Protein AF-A0A966QY16-F1 (afdb_monomer_lite)

Foldseek 3Di:
DVVVVVVVVVVVVVVVVVVVVVVVVVVVVVVVVVVVVVVVVVVVVVVVVVVVVVVVVVVVVVVLLVLLLQLLCVLLPVDFDPVCSVVQDSVQWDADPVPRHTDNVSSNVSSVVCCVPPVVRRPDPPPDPPPQPQAPPQGRQAHEPVVLVVDPDPVSSVVHDPVRYHYPD

Sequence (169 aa):
ETHRKLLDEKKKLQAQLESFLAKEKEREETDARKRGDYEALLKAREEELARERAQRQELDERITRGMKLTSVIEALGGQVDQKWYKLIDTDEVAVNPETGEIDKMTVARVAESLKKQWPEMVQKVTKFPAQAPQGLNGGPGKITESEWKTLKNSAEMNKWRRDQIIWGQ

Secondary structure (DSSP, 8-state):
-HHHHHHHHHHHHHHHHHHHHHHHHHHHHHHHHHHHHHHHHHHHHHHHHHHHHHHHHHHHHHHHHHHHHHHHHHHHTS-B-GGGGGGS-STTS-B-TTT--B-HHHHHHHHHHHHHH-GGGB-------TTS---TTTSTT-EEHHHHHTSSSHHHHTTS-GGGEETT-

Structure (mmCIF, N/CA/C/O backbone):
data_AF-A0A966QY16-F1
#
_entry.id   AF-A0A966QY16-F1
#
loop_
_atom_site.group_PDB
_atom_site.id
_atom_site.type_symbol
_atom_site.label_atom_id
_atom_site.label_alt_id
_atom_site.label_comp_id
_atom_site.label_asym_id
_atom_site.label_entity_id
_atom_site.label_seq_id
_atom_site.pdbx_PDB_ins_code
_atom_site.Cartn_x
_atom_site.Cartn_y
_atom_site.Cartn_z
_atom_site.occupancy
_atom_site.B_iso_or_equiv
_atom_site.auth_seq_id
_atom_site.auth_comp_id
_atom_site.auth_asym_id
_atom_site.auth_atom_id
_atom_site.pdbx_PDB_model_num
ATOM 1 N N . GLU A 1 1 ? 47.241 3.760 -74.586 1.00 63.00 1 GLU A N 1
ATOM 2 C CA . GLU A 1 1 ? 46.598 4.805 -73.747 1.00 63.00 1 GLU A CA 1
ATOM 3 C C . GLU A 1 1 ? 45.307 4.350 -73.056 1.00 63.00 1 GLU A C 1
ATOM 5 O O . GLU A 1 1 ? 45.103 4.688 -71.896 1.00 63.00 1 GLU A O 1
ATOM 10 N N . THR A 1 2 ? 44.463 3.547 -73.708 1.00 76.12 2 THR A N 1
ATOM 11 C CA . THR A 1 2 ? 43.176 3.037 -73.184 1.00 76.12 2 THR A CA 1
ATOM 12 C C . THR A 1 2 ? 43.283 2.218 -71.889 1.00 76.12 2 THR A C 1
ATOM 14 O O . THR A 1 2 ? 42.523 2.449 -70.956 1.00 76.12 2 THR A O 1
ATOM 17 N N . HIS A 1 3 ? 44.272 1.326 -71.774 1.00 77.19 3 HIS A N 1
ATOM 18 C CA . HIS A 1 3 ? 44.459 0.481 -70.584 1.00 77.19 3 HIS A CA 1
ATOM 19 C C . HIS A 1 3 ? 44.751 1.277 -69.297 1.00 77.19 3 HIS A C 1
ATOM 21 O O . HIS A 1 3 ? 44.300 0.912 -68.215 1.00 77.19 3 HIS A O 1
ATOM 27 N N . ARG A 1 4 ? 45.475 2.399 -69.403 1.00 83.75 4 ARG A N 1
ATOM 28 C CA . ARG A 1 4 ? 45.806 3.246 -68.246 1.00 83.75 4 ARG A CA 1
ATOM 29 C C . ARG A 1 4 ? 44.564 3.963 -67.708 1.00 83.75 4 ARG A C 1
ATOM 31 O O . ARG A 1 4 ? 44.353 3.969 -66.504 1.00 83.75 4 ARG A O 1
ATOM 38 N N . LYS A 1 5 ? 43.707 4.466 -68.605 1.00 83.38 5 LYS A N 1
ATOM 39 C CA . LYS A 1 5 ? 42.423 5.090 -68.244 1.00 83.38 5 LYS A CA 1
ATOM 40 C C . LYS A 1 5 ? 41.479 4.099 -67.553 1.00 83.38 5 LYS A C 1
ATOM 42 O O . LYS A 1 5 ? 40.930 4.430 -66.510 1.00 83.38 5 LYS A O 1
ATOM 47 N N . LEU A 1 6 ? 41.379 2.868 -68.063 1.00 84.69 6 LEU A N 1
ATOM 48 C CA . LEU A 1 6 ? 40.564 1.814 -67.443 1.00 84.69 6 LEU A CA 1
ATOM 49 C C . LEU A 1 6 ? 41.066 1.419 -66.047 1.00 84.69 6 LEU A C 1
ATOM 51 O O . LEU A 1 6 ? 40.267 1.157 -65.152 1.00 84.69 6 LEU A O 1
ATOM 55 N N . LEU A 1 7 ? 42.385 1.393 -65.833 1.00 86.62 7 LEU A N 1
ATOM 56 C CA . LEU A 1 7 ? 42.951 1.142 -64.506 1.00 86.62 7 LEU A CA 1
ATOM 57 C C . LEU A 1 7 ? 42.664 2.283 -63.526 1.00 86.62 7 LEU A C 1
ATOM 59 O O . LEU A 1 7 ? 42.363 2.017 -62.364 1.00 86.62 7 LEU A O 1
ATOM 63 N N . ASP A 1 8 ? 42.734 3.534 -63.979 1.00 89.19 8 ASP A N 1
ATOM 64 C CA . ASP A 1 8 ? 42.427 4.696 -63.142 1.00 89.19 8 ASP A CA 1
ATOM 65 C C . ASP A 1 8 ? 40.930 4.765 -62.799 1.00 89.19 8 ASP A C 1
ATOM 67 O O . ASP A 1 8 ? 40.570 5.059 -61.659 1.00 89.19 8 ASP A O 1
ATOM 71 N N . GLU A 1 9 ? 40.050 4.426 -63.743 1.00 88.12 9 GLU A N 1
ATOM 72 C CA . GLU A 1 9 ? 38.610 4.285 -63.503 1.00 88.12 9 GLU A CA 1
ATOM 73 C C . GLU A 1 9 ? 38.306 3.139 -62.539 1.00 88.12 9 GLU A C 1
ATOM 75 O O . GLU A 1 9 ? 37.561 3.333 -61.580 1.00 88.12 9 GLU A O 1
ATOM 80 N N . LYS A 1 10 ? 38.945 1.975 -62.711 1.00 89.69 10 LYS A N 1
ATOM 81 C CA . LYS A 1 10 ? 38.807 0.849 -61.779 1.00 89.69 10 LYS A CA 1
ATOM 82 C C . LYS A 1 10 ? 39.238 1.237 -60.366 1.00 89.69 10 LYS A C 1
ATOM 84 O O . LYS A 1 10 ? 38.523 0.934 -59.419 1.00 89.69 10 LYS A O 1
ATOM 89 N N . LYS A 1 11 ? 40.366 1.939 -60.212 1.00 92.19 11 LYS A N 1
ATOM 90 C CA . LYS A 1 11 ? 40.834 2.424 -58.902 1.00 92.19 11 LYS A CA 1
ATOM 91 C C . LYS A 1 11 ? 39.869 3.429 -58.281 1.00 92.19 11 LYS A C 1
ATOM 93 O O . LYS A 1 11 ? 39.608 3.350 -57.086 1.00 92.19 11 LYS A O 1
ATOM 98 N N . LYS A 1 12 ? 39.314 4.350 -59.075 1.00 92.81 12 LYS A N 1
ATOM 99 C CA . LYS A 1 12 ? 38.304 5.309 -58.602 1.00 92.81 12 LYS A CA 1
ATOM 100 C C . LYS A 1 12 ? 37.025 4.610 -58.152 1.00 92.81 12 LYS A C 1
ATOM 102 O O . LYS A 1 12 ? 36.529 4.917 -57.075 1.00 92.81 12 LYS A O 1
ATOM 107 N N . LEU A 1 13 ? 36.524 3.660 -58.938 1.00 91.00 13 LEU A N 1
ATOM 108 C CA . LEU A 1 13 ? 35.340 2.874 -58.592 1.00 91.00 13 LEU A CA 1
ATOM 109 C C . LEU A 1 13 ? 35.581 2.013 -57.351 1.00 91.00 13 LEU A C 1
ATOM 111 O O . LEU A 1 13 ? 34.713 1.928 -56.492 1.00 91.00 13 LEU A O 1
ATOM 115 N N . GLN A 1 14 ? 36.772 1.429 -57.220 1.00 90.31 14 GLN A N 1
ATOM 116 C CA . GLN A 1 14 ? 37.144 0.640 -56.051 1.00 90.31 14 GLN A CA 1
ATOM 117 C C . GLN A 1 14 ? 37.229 1.505 -54.785 1.00 90.31 14 GLN A C 1
ATOM 119 O O . GLN A 1 14 ? 36.640 1.149 -53.770 1.00 90.31 14 GLN A O 1
ATOM 124 N N . ALA A 1 15 ? 37.839 2.690 -54.866 1.00 91.62 15 ALA A N 1
ATOM 125 C CA . ALA A 1 15 ? 37.861 3.646 -53.759 1.00 91.62 15 ALA A CA 1
ATOM 126 C C . ALA A 1 15 ? 36.455 4.165 -53.400 1.00 91.62 15 ALA A C 1
ATOM 128 O O . ALA A 1 15 ? 36.133 4.339 -52.226 1.00 91.62 15 ALA A O 1
ATOM 129 N N . GLN A 1 16 ? 35.590 4.389 -54.396 1.00 91.25 16 GLN A N 1
ATOM 130 C CA . GLN A 1 16 ? 34.197 4.768 -54.157 1.00 91.25 16 GLN A CA 1
ATOM 131 C C . GLN A 1 16 ? 33.436 3.645 -53.452 1.00 91.25 16 GLN A C 1
ATOM 133 O O . GLN A 1 16 ? 32.780 3.914 -52.448 1.00 91.25 16 GLN A O 1
ATOM 138 N N . LEU A 1 17 ? 33.569 2.402 -53.919 1.00 89.75 17 LEU A N 1
ATOM 139 C CA . LEU A 1 17 ? 32.944 1.231 -53.308 1.00 89.75 17 LEU A CA 1
ATOM 140 C C . LEU A 1 17 ? 33.385 1.059 -51.849 1.00 89.75 17 LEU A C 1
ATOM 142 O O . LEU A 1 17 ? 32.543 0.924 -50.968 1.00 89.75 17 LEU A O 1
ATOM 146 N N . GLU A 1 18 ? 34.688 1.139 -51.581 1.00 91.00 18 GLU A N 1
ATOM 147 C CA . GLU A 1 18 ? 35.236 1.065 -50.222 1.00 91.00 18 GLU A CA 1
ATOM 148 C C . GLU A 1 18 ? 34.697 2.197 -49.332 1.00 91.00 18 GLU A C 1
ATOM 150 O O . GLU A 1 18 ? 34.322 1.957 -48.185 1.00 91.00 18 GLU A O 1
ATOM 155 N N . SER A 1 19 ? 34.559 3.413 -49.872 1.00 90.31 19 SER A N 1
ATOM 156 C CA . SER A 1 19 ? 33.983 4.548 -49.139 1.00 90.31 19 SER A CA 1
ATOM 157 C C . SER A 1 19 ? 32.487 4.389 -48.836 1.00 90.31 19 SER A C 1
ATOM 159 O O . SER A 1 19 ? 32.024 4.831 -47.783 1.00 90.31 19 SER A O 1
ATOM 161 N N . PHE A 1 20 ? 31.725 3.759 -49.736 1.00 88.44 20 PHE A N 1
ATOM 162 C CA . PHE A 1 20 ? 30.306 3.472 -49.526 1.00 88.44 20 PHE A CA 1
ATOM 163 C C . PHE A 1 20 ? 30.121 2.379 -48.475 1.00 88.44 20 PHE A C 1
ATOM 165 O O . PHE A 1 20 ? 29.347 2.572 -47.541 1.00 88.44 20 PHE A O 1
ATOM 172 N N . LEU A 1 21 ? 30.897 1.297 -48.562 1.00 86.38 21 LEU A N 1
ATOM 173 C CA . LEU A 1 21 ? 30.861 0.210 -47.583 1.00 86.38 21 LEU A CA 1
ATOM 174 C C . LEU A 1 21 ? 31.265 0.682 -46.180 1.00 86.38 21 LEU A C 1
ATOM 176 O O . LEU A 1 21 ? 30.678 0.247 -45.194 1.00 86.38 21 LEU A O 1
ATOM 180 N N . ALA A 1 22 ? 32.239 1.591 -46.071 1.00 88.56 22 ALA A N 1
ATOM 181 C CA . ALA A 1 22 ? 32.615 2.181 -44.787 1.00 88.56 22 ALA A CA 1
ATOM 182 C C . ALA A 1 22 ? 31.468 3.005 -44.173 1.00 88.56 22 ALA A C 1
ATOM 184 O O . ALA A 1 22 ? 31.183 2.872 -42.985 1.00 88.56 22 ALA A O 1
ATOM 185 N N . LYS A 1 23 ? 30.768 3.805 -44.988 1.00 90.12 23 LYS A N 1
ATOM 186 C CA . LYS A 1 23 ? 29.616 4.606 -44.544 1.00 90.12 23 LYS A CA 1
ATOM 187 C C . LYS A 1 23 ? 28.409 3.757 -44.151 1.00 90.12 23 LYS A C 1
ATOM 189 O O . LYS A 1 23 ? 27.696 4.132 -43.225 1.00 90.12 23 LYS A O 1
ATOM 194 N N . GLU A 1 24 ? 28.149 2.654 -44.851 1.00 85.12 24 GLU A N 1
ATOM 195 C CA . GLU A 1 24 ? 27.077 1.728 -44.465 1.00 85.12 24 GLU A CA 1
ATOM 196 C C . GLU A 1 24 ? 27.374 1.065 -43.123 1.00 85.12 24 GLU A C 1
ATOM 198 O O . GLU A 1 24 ? 26.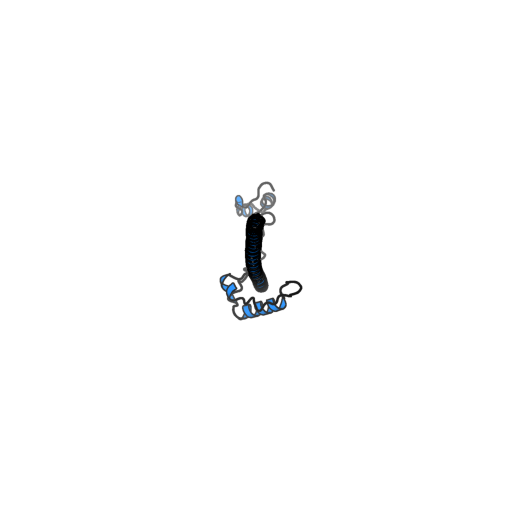525 1.112 -42.239 1.00 85.12 24 GLU A O 1
ATOM 203 N N . LYS A 1 25 ? 28.599 0.569 -42.915 1.00 77.38 25 LYS A N 1
ATOM 204 C CA . LYS A 1 25 ? 29.000 -0.019 -41.628 1.00 77.38 25 LYS A CA 1
ATOM 205 C C . LYS A 1 25 ? 28.908 0.970 -40.473 1.00 77.38 25 LYS A C 1
ATOM 207 O O . LYS A 1 25 ? 28.400 0.624 -39.415 1.00 77.38 25 LYS A O 1
ATOM 212 N N . GLU A 1 26 ? 29.347 2.211 -40.676 1.00 85.06 26 GLU A N 1
ATOM 213 C CA . GLU A 1 26 ? 29.235 3.251 -39.650 1.00 85.06 26 GLU A CA 1
ATOM 214 C C . GLU A 1 26 ? 27.766 3.526 -39.288 1.00 85.06 26 GLU A C 1
ATOM 216 O O . GLU A 1 26 ? 27.421 3.632 -38.110 1.00 85.06 26 GLU A O 1
ATOM 221 N N . ARG A 1 27 ? 26.866 3.566 -40.281 1.00 83.38 27 ARG A N 1
ATOM 222 C CA . ARG A 1 27 ? 25.423 3.704 -40.033 1.00 83.38 27 ARG A CA 1
ATOM 223 C C . ARG A 1 27 ? 24.864 2.510 -39.271 1.00 83.38 27 ARG A C 1
ATOM 225 O O . ARG A 1 27 ? 24.210 2.714 -38.251 1.00 83.38 27 ARG A O 1
ATOM 232 N N . GLU A 1 28 ? 25.164 1.295 -39.717 1.00 74.75 28 GLU A N 1
ATOM 233 C CA . GLU A 1 28 ? 24.723 0.060 -39.065 1.00 74.75 28 GLU A CA 1
ATOM 234 C C . GLU A 1 28 ? 25.199 -0.019 -37.610 1.00 74.75 28 GLU A C 1
ATOM 236 O O . GLU A 1 28 ? 24.404 -0.325 -36.722 1.00 74.75 28 GLU A O 1
ATOM 241 N N . GLU A 1 29 ? 26.456 0.337 -37.332 1.00 69.50 29 GLU A N 1
ATOM 242 C CA . GLU A 1 29 ? 26.992 0.387 -35.970 1.00 69.50 29 GLU A CA 1
ATOM 243 C C . GLU A 1 29 ? 26.280 1.439 -35.109 1.00 69.50 29 GLU A C 1
ATOM 245 O O . GLU A 1 29 ? 25.962 1.175 -33.947 1.00 69.50 29 GLU A O 1
ATOM 250 N N . THR A 1 30 ? 25.990 2.625 -35.654 1.00 83.25 30 THR A N 1
ATOM 251 C CA . THR A 1 30 ? 25.280 3.673 -34.901 1.00 83.25 30 THR A CA 1
ATOM 252 C C . THR A 1 30 ? 23.827 3.307 -34.611 1.00 83.25 30 THR A C 1
ATOM 254 O O . THR A 1 30 ? 23.338 3.578 -33.514 1.00 83.25 30 THR A O 1
ATOM 257 N N . ASP A 1 31 ? 23.142 2.660 -35.552 1.00 84.00 31 ASP A N 1
ATOM 258 C CA . ASP A 1 31 ? 21.761 2.219 -35.374 1.00 84.00 31 ASP A CA 1
ATOM 259 C C . ASP A 1 31 ? 21.680 1.028 -34.415 1.00 84.00 31 ASP A C 1
ATOM 261 O O . ASP A 1 31 ? 20.791 0.991 -33.564 1.00 84.00 31 ASP A O 1
ATOM 265 N N . ALA A 1 32 ? 22.635 0.096 -34.481 1.00 74.12 32 ALA A N 1
ATOM 266 C CA . ALA A 1 32 ? 22.750 -1.001 -33.526 1.00 74.12 32 ALA A CA 1
ATOM 267 C C . ALA A 1 32 ? 23.009 -0.490 -32.100 1.00 74.12 32 ALA A C 1
ATOM 269 O O . ALA A 1 32 ? 22.351 -0.947 -31.166 1.00 74.12 32 ALA A O 1
ATOM 270 N N . ARG A 1 33 ? 23.897 0.504 -31.927 1.00 81.38 33 ARG A N 1
ATOM 271 C CA . ARG A 1 33 ? 24.133 1.150 -30.622 1.00 81.38 33 ARG A CA 1
ATOM 272 C C . ARG A 1 33 ? 22.875 1.825 -30.091 1.00 81.38 33 ARG A C 1
ATOM 274 O O . ARG A 1 33 ? 22.465 1.526 -28.978 1.00 81.38 33 ARG A O 1
ATOM 281 N N . LYS A 1 34 ? 22.200 2.640 -30.908 1.00 88.19 34 LYS A N 1
ATOM 282 C CA . LYS A 1 34 ? 20.942 3.297 -30.511 1.00 88.19 34 LYS A CA 1
ATOM 283 C C . LYS A 1 34 ? 19.857 2.296 -30.114 1.00 88.19 34 LYS A C 1
ATOM 285 O O . LYS A 1 34 ? 19.130 2.548 -29.158 1.00 88.19 34 LYS A O 1
ATOM 290 N N . ARG A 1 35 ? 19.733 1.173 -30.832 1.00 87.94 35 ARG A N 1
ATOM 291 C CA . ARG A 1 35 ? 18.789 0.101 -30.476 1.00 87.94 35 ARG A CA 1
ATOM 292 C C . ARG A 1 35 ? 19.165 -0.553 -29.151 1.00 87.94 35 ARG A C 1
ATOM 294 O O . ARG A 1 35 ? 18.298 -0.676 -28.296 1.00 87.94 35 ARG A O 1
ATOM 301 N N . GLY A 1 36 ? 20.439 -0.895 -28.956 1.00 87.06 36 GLY A N 1
ATOM 302 C CA . GLY A 1 36 ? 20.929 -1.466 -27.700 1.00 87.06 36 GLY A CA 1
ATOM 303 C C . GLY A 1 36 ? 20.722 -0.534 -26.501 1.00 87.06 36 GLY A C 1
ATOM 304 O O . GLY A 1 36 ? 20.239 -0.970 -25.459 1.00 87.06 36 GLY A O 1
ATOM 305 N N . ASP A 1 37 ? 20.999 0.761 -26.668 1.00 86.38 37 ASP A N 1
ATOM 306 C CA . ASP A 1 37 ? 20.774 1.781 -25.638 1.00 86.38 37 ASP A CA 1
ATOM 307 C C . ASP A 1 37 ? 19.279 1.934 -25.314 1.00 86.38 37 ASP A C 1
ATOM 309 O O . ASP A 1 37 ? 18.895 2.072 -24.151 1.00 86.38 37 ASP A O 1
ATOM 313 N N . TYR A 1 38 ? 18.415 1.865 -26.332 1.00 82.94 38 TYR A N 1
ATOM 314 C CA . TYR A 1 38 ? 16.967 1.923 -26.149 1.00 82.94 38 TYR A CA 1
ATOM 315 C C . TYR A 1 38 ? 16.418 0.678 -25.442 1.00 82.94 38 TYR A C 1
ATOM 317 O O . TYR A 1 38 ? 15.605 0.802 -24.529 1.00 82.94 38 TYR A O 1
ATOM 325 N N . GLU A 1 39 ? 16.887 -0.516 -25.808 1.00 89.38 39 GLU A N 1
ATOM 326 C CA . GLU A 1 39 ? 16.532 -1.767 -25.130 1.00 89.38 39 GLU A CA 1
ATOM 327 C C . GLU A 1 39 ? 16.970 -1.759 -23.661 1.00 89.38 39 GLU A C 1
ATOM 329 O O . GLU A 1 39 ? 16.214 -2.185 -22.787 1.00 89.38 39 GLU A O 1
ATOM 334 N N . ALA A 1 40 ? 18.166 -1.240 -23.371 1.00 88.50 40 ALA A N 1
ATOM 335 C CA . ALA A 1 40 ? 18.652 -1.088 -22.004 1.00 88.50 40 ALA A CA 1
ATOM 336 C C . ALA A 1 40 ? 17.776 -0.118 -21.196 1.00 88.50 40 ALA A C 1
ATOM 338 O O . ALA A 1 40 ? 17.407 -0.415 -20.058 1.00 88.50 40 ALA A O 1
ATOM 339 N N . LEU A 1 41 ? 17.391 1.012 -21.795 1.00 79.31 41 LEU A N 1
ATOM 340 C CA . LEU A 1 41 ? 16.508 1.988 -21.162 1.00 79.31 41 LEU A CA 1
ATOM 341 C C . LEU A 1 41 ? 15.107 1.412 -20.909 1.00 79.31 41 LEU A C 1
ATOM 343 O O . LEU A 1 41 ? 14.532 1.647 -19.848 1.00 79.31 41 LEU A O 1
ATOM 347 N N . LEU A 1 42 ? 14.572 0.632 -21.851 1.00 87.06 42 LEU A N 1
ATOM 348 C CA . LEU A 1 42 ? 13.276 -0.029 -21.711 1.00 87.06 42 LEU A CA 1
ATOM 349 C C . LEU A 1 42 ? 13.295 -1.045 -20.562 1.00 87.06 42 LEU A C 1
ATOM 351 O O . LEU A 1 42 ? 12.435 -0.981 -19.687 1.00 87.06 42 LEU A O 1
ATOM 355 N N . LYS A 1 43 ? 14.317 -1.909 -20.502 1.00 91.69 43 LYS A N 1
ATOM 356 C CA . LYS A 1 43 ? 14.484 -2.872 -19.403 1.00 91.69 43 LYS A CA 1
ATOM 357 C C . LYS A 1 43 ? 14.597 -2.184 -18.046 1.00 91.69 43 LYS A C 1
ATOM 359 O O . LYS A 1 43 ? 13.931 -2.592 -17.102 1.00 91.69 43 LYS A O 1
ATOM 364 N N . ALA A 1 44 ? 15.379 -1.107 -17.952 1.00 89.19 44 ALA A N 1
ATOM 365 C CA . ALA A 1 44 ? 15.496 -0.341 -16.713 1.00 89.19 44 ALA A CA 1
ATOM 366 C C . ALA A 1 44 ? 14.139 0.232 -16.263 1.00 89.19 44 ALA A C 1
ATOM 368 O O . ALA A 1 44 ? 13.798 0.164 -15.084 1.00 89.19 44 ALA A O 1
ATOM 369 N N . ARG A 1 45 ? 13.326 0.739 -17.201 1.00 86.75 45 ARG A N 1
ATOM 370 C CA . ARG A 1 45 ? 11.971 1.230 -16.907 1.00 86.75 45 ARG A CA 1
ATOM 371 C C . ARG A 1 45 ? 11.013 0.124 -16.487 1.00 86.75 45 ARG A C 1
ATOM 373 O O . ARG A 1 45 ? 10.216 0.337 -15.578 1.00 86.75 45 ARG A O 1
ATOM 380 N N . GLU A 1 46 ? 11.075 -1.038 -17.124 1.00 91.69 46 GLU A N 1
ATOM 381 C CA . GLU A 1 46 ? 10.267 -2.197 -16.740 1.00 91.69 46 GLU A CA 1
ATOM 382 C C . GLU A 1 46 ? 10.629 -2.691 -15.336 1.00 91.69 46 GLU A C 1
ATOM 384 O O . GLU A 1 46 ? 9.733 -2.963 -14.536 1.00 91.69 46 GLU A O 1
ATOM 389 N N . GLU A 1 47 ? 11.920 -2.736 -14.998 1.00 93.00 47 GLU A N 1
ATOM 390 C CA . GLU A 1 47 ? 12.383 -3.070 -13.650 1.00 93.00 47 GLU A CA 1
ATOM 391 C C . GLU A 1 47 ? 11.937 -2.036 -12.608 1.00 93.00 47 GLU A C 1
ATOM 393 O O . GLU A 1 47 ? 11.482 -2.417 -11.528 1.00 93.00 47 GLU A O 1
ATOM 398 N N . GLU A 1 48 ? 12.027 -0.738 -12.914 1.00 89.44 48 GLU A N 1
ATOM 399 C CA . GLU A 1 48 ? 11.512 0.331 -12.048 1.00 89.44 48 GLU A CA 1
ATOM 400 C C . GLU A 1 48 ? 10.005 0.184 -11.817 1.00 89.44 48 GLU A C 1
ATOM 402 O O . GLU A 1 48 ? 9.557 0.179 -10.670 1.00 89.44 48 GLU A O 1
ATOM 407 N N . LEU A 1 49 ? 9.228 -0.011 -12.886 1.00 89.12 49 LEU A N 1
ATOM 408 C CA . LEU A 1 49 ? 7.780 -0.207 -12.806 1.00 89.12 49 LEU A CA 1
ATOM 409 C C . LEU A 1 49 ? 7.416 -1.462 -12.010 1.00 89.12 49 LEU A C 1
ATOM 411 O O . LEU A 1 49 ? 6.460 -1.443 -11.234 1.00 89.12 49 LEU A O 1
ATOM 415 N N . ALA A 1 50 ? 8.161 -2.554 -12.180 1.00 93.44 50 ALA A N 1
ATOM 416 C CA . ALA A 1 50 ? 7.955 -3.780 -11.420 1.00 93.44 50 ALA A CA 1
ATOM 417 C C . ALA A 1 50 ? 8.239 -3.568 -9.925 1.00 93.44 50 ALA A C 1
ATOM 419 O O . ALA A 1 50 ? 7.437 -3.981 -9.085 1.00 93.44 50 ALA A O 1
ATOM 420 N N . ARG A 1 51 ? 9.334 -2.874 -9.585 1.00 91.81 51 ARG A N 1
ATOM 421 C CA . ARG A 1 51 ? 9.670 -2.527 -8.194 1.00 91.81 51 ARG A CA 1
ATOM 422 C C . ARG A 1 51 ? 8.622 -1.614 -7.570 1.00 91.81 51 ARG A C 1
ATOM 424 O O . ARG A 1 51 ? 8.202 -1.866 -6.445 1.00 91.81 51 ARG A O 1
ATOM 431 N N . GLU A 1 52 ? 8.170 -0.590 -8.290 1.00 89.44 52 GLU A N 1
ATOM 432 C CA . GLU A 1 52 ? 7.153 0.337 -7.791 1.00 89.44 52 GLU A CA 1
ATOM 433 C C . GLU A 1 52 ? 5.812 -0.374 -7.560 1.00 89.44 52 GLU A C 1
ATOM 435 O O . GLU A 1 52 ? 5.165 -0.163 -6.536 1.00 89.44 52 GLU A O 1
ATOM 440 N N . ARG A 1 53 ? 5.410 -1.276 -8.466 1.00 91.56 53 ARG A N 1
ATOM 441 C CA . ARG A 1 53 ? 4.204 -2.100 -8.287 1.00 91.56 53 ARG A CA 1
ATOM 442 C C . ARG A 1 53 ? 4.301 -3.004 -7.062 1.00 91.56 53 ARG A C 1
ATOM 444 O O . ARG A 1 53 ? 3.346 -3.053 -6.294 1.00 91.56 53 ARG A O 1
ATOM 451 N N . ALA A 1 54 ? 5.439 -3.665 -6.858 1.00 93.06 54 ALA A N 1
ATOM 452 C CA . ALA A 1 54 ? 5.656 -4.505 -5.683 1.00 93.06 54 ALA A CA 1
ATOM 453 C C . ALA A 1 54 ? 5.599 -3.688 -4.379 1.00 93.06 54 ALA A C 1
ATOM 455 O O . ALA A 1 54 ? 4.948 -4.099 -3.424 1.00 93.06 54 ALA A O 1
ATOM 456 N N . GLN A 1 55 ? 6.204 -2.495 -4.357 1.00 92.88 55 GLN A N 1
ATOM 457 C CA . GLN A 1 55 ? 6.140 -1.598 -3.197 1.00 92.88 55 GLN A CA 1
ATOM 458 C C . GLN A 1 55 ? 4.714 -1.123 -2.906 1.00 92.88 55 GLN A C 1
ATOM 460 O O . GLN A 1 55 ? 4.310 -1.077 -1.747 1.00 92.88 55 GLN A O 1
ATOM 465 N N . ARG A 1 56 ? 3.937 -0.783 -3.941 1.00 91.06 56 ARG A N 1
ATOM 466 C CA . ARG A 1 56 ? 2.529 -0.395 -3.773 1.00 91.06 56 ARG A CA 1
ATOM 467 C C . ARG A 1 56 ? 1.695 -1.539 -3.207 1.00 91.06 56 ARG A C 1
ATOM 469 O O . ARG A 1 56 ? 0.965 -1.314 -2.254 1.00 91.06 56 ARG A O 1
ATOM 476 N N . GLN A 1 57 ? 1.866 -2.757 -3.723 1.00 92.25 57 GLN A N 1
ATOM 477 C CA . GLN A 1 57 ? 1.183 -3.941 -3.194 1.00 92.25 57 GLN A CA 1
ATOM 478 C C . GLN A 1 57 ? 1.521 -4.184 -1.719 1.00 92.25 57 GLN A C 1
ATOM 480 O O . GLN A 1 57 ? 0.620 -4.368 -0.907 1.00 92.25 57 GLN A O 1
ATOM 485 N N . GLU A 1 58 ? 2.799 -4.098 -1.341 1.00 93.06 58 GLU A N 1
ATOM 486 C CA . GLU A 1 58 ? 3.221 -4.257 0.056 1.00 93.06 58 GLU A CA 1
ATOM 487 C C . GLU A 1 58 ? 2.613 -3.178 0.973 1.00 93.06 58 GLU A C 1
ATOM 489 O O . GLU A 1 58 ? 2.217 -3.459 2.109 1.00 93.06 58 GLU A O 1
ATOM 494 N N . LEU A 1 59 ? 2.527 -1.931 0.500 1.00 92.06 59 LEU A N 1
ATOM 495 C CA . LEU A 1 59 ? 1.889 -0.845 1.245 1.00 92.06 59 LEU A CA 1
ATOM 496 C C . LEU A 1 59 ? 0.381 -1.065 1.388 1.00 92.06 59 LEU A C 1
ATOM 498 O O . LEU A 1 59 ? -0.138 -0.923 2.496 1.00 92.06 59 LEU A O 1
ATOM 502 N N . ASP A 1 60 ? -0.302 -1.455 0.316 1.00 88.94 60 ASP A N 1
ATOM 503 C CA . ASP A 1 60 ? -1.741 -1.727 0.324 1.00 88.94 60 ASP A CA 1
ATOM 504 C C . ASP A 1 60 ? -2.082 -2.891 1.268 1.00 88.94 60 ASP A C 1
ATOM 506 O O . ASP A 1 60 ? -3.034 -2.808 2.049 1.00 88.94 60 ASP A O 1
ATOM 510 N N . GLU A 1 61 ? -1.262 -3.945 1.286 1.00 90.62 61 GLU A N 1
ATOM 511 C CA . GLU A 1 61 ? -1.389 -5.059 2.230 1.00 90.62 61 GLU A CA 1
ATOM 512 C C . GLU A 1 61 ? -1.211 -4.604 3.682 1.00 90.62 61 GLU A C 1
ATOM 514 O O . GLU A 1 61 ? -2.000 -4.975 4.557 1.00 90.62 61 GLU A O 1
ATOM 519 N N . ARG A 1 62 ? -0.204 -3.763 3.959 1.00 90.19 62 ARG A N 1
ATOM 520 C CA . ARG A 1 62 ? 0.032 -3.210 5.303 1.00 90.19 62 ARG A CA 1
ATOM 521 C C . ARG A 1 62 ? -1.124 -2.338 5.772 1.00 90.19 62 ARG A C 1
ATOM 523 O O . ARG A 1 62 ? -1.541 -2.464 6.924 1.00 90.19 62 ARG A O 1
ATOM 530 N N . ILE A 1 63 ? -1.639 -1.478 4.896 1.00 90.75 63 ILE A N 1
ATOM 531 C CA . ILE A 1 63 ? -2.781 -0.608 5.188 1.00 90.75 63 ILE A CA 1
ATOM 532 C C . ILE A 1 63 ? -4.011 -1.466 5.476 1.00 90.75 63 ILE A C 1
ATOM 534 O O . ILE A 1 63 ? -4.623 -1.320 6.532 1.00 90.75 63 ILE A O 1
ATOM 538 N N . THR A 1 64 ? -4.319 -2.418 4.595 1.00 90.75 64 THR A N 1
ATOM 539 C CA . THR A 1 64 ? -5.483 -3.302 4.734 1.00 90.75 64 THR A CA 1
ATOM 540 C C . THR A 1 64 ? -5.408 -4.113 6.025 1.00 90.75 64 THR A C 1
ATOM 542 O O . THR A 1 64 ? -6.372 -4.162 6.790 1.00 90.75 64 THR A O 1
ATOM 545 N N . ARG A 1 65 ? -4.246 -4.706 6.328 1.00 91.81 65 ARG A N 1
ATOM 546 C CA . ARG A 1 65 ? -4.016 -5.426 7.587 1.00 91.81 65 ARG A CA 1
ATOM 547 C C . ARG A 1 65 ? -4.198 -4.512 8.799 1.00 91.81 65 ARG A C 1
ATOM 549 O O . ARG A 1 65 ? -4.837 -4.914 9.769 1.00 91.81 65 ARG A O 1
ATOM 556 N N . GLY A 1 66 ? -3.664 -3.293 8.743 1.00 91.12 66 GLY A N 1
ATOM 557 C CA . GLY A 1 66 ? -3.814 -2.295 9.800 1.00 91.12 66 GLY A CA 1
ATOM 558 C C . GLY A 1 66 ? -5.275 -1.918 10.042 1.00 91.12 66 GLY A C 1
ATOM 559 O O . GLY A 1 66 ? -5.719 -1.916 11.185 1.00 91.12 66 GLY A O 1
ATOM 560 N N . MET A 1 67 ? -6.044 -1.676 8.978 1.00 92.06 67 MET A N 1
ATOM 561 C CA . MET A 1 67 ? -7.473 -1.374 9.083 1.00 92.06 67 MET A CA 1
ATOM 562 C C . MET A 1 67 ? -8.241 -2.539 9.718 1.00 92.06 67 MET A C 1
ATOM 564 O O . MET A 1 67 ? -8.991 -2.328 10.669 1.00 92.06 67 MET A O 1
ATOM 568 N N . LYS A 1 68 ? -8.008 -3.774 9.248 1.00 93.69 68 LYS A N 1
ATOM 569 C CA . LYS A 1 68 ? -8.634 -4.988 9.799 1.00 93.69 68 LYS A CA 1
ATOM 570 C C . LYS A 1 68 ? -8.346 -5.145 11.290 1.00 93.69 68 LYS A C 1
ATOM 572 O O . LYS A 1 68 ? -9.266 -5.371 12.074 1.00 93.69 68 LYS A O 1
ATOM 577 N N . LEU A 1 69 ? -7.081 -4.985 11.681 1.00 92.94 69 LEU A N 1
ATOM 578 C CA . LEU A 1 69 ? -6.650 -5.054 13.075 1.00 92.94 69 LEU A CA 1
ATOM 579 C C . LEU A 1 69 ? -7.364 -4.002 13.932 1.00 92.94 69 LEU A C 1
ATOM 581 O O . LEU A 1 69 ? -7.922 -4.343 14.974 1.00 92.94 69 LEU A O 1
ATOM 585 N N . THR A 1 70 ? -7.389 -2.745 13.483 1.00 91.81 70 THR A N 1
ATOM 586 C CA . THR A 1 70 ? -8.074 -1.655 14.191 1.00 91.81 70 THR A CA 1
ATOM 587 C C . THR A 1 70 ? -9.557 -1.956 14.374 1.00 91.81 70 THR A C 1
ATOM 589 O O . THR A 1 70 ? -10.060 -1.837 15.488 1.00 91.81 70 THR A O 1
ATOM 592 N N . SER A 1 71 ? -10.248 -2.434 13.336 1.00 91.75 71 SER A N 1
ATOM 593 C CA . SER A 1 71 ? -11.668 -2.788 13.442 1.00 91.75 71 SER A CA 1
ATOM 594 C C . SER A 1 71 ? -11.930 -3.907 14.453 1.00 91.75 71 SER A C 1
ATOM 596 O O . SER A 1 71 ? -12.907 -3.842 15.201 1.00 91.75 71 SER A O 1
ATOM 598 N N . VAL A 1 72 ? -11.052 -4.914 14.538 1.00 92.38 72 VAL A N 1
ATOM 599 C CA . VAL A 1 72 ? -11.159 -5.957 15.575 1.00 92.38 72 VAL A CA 1
ATOM 600 C C . VAL A 1 72 ? -10.920 -5.374 16.967 1.00 92.38 72 VAL A C 1
ATOM 602 O O . VAL A 1 72 ? -11.691 -5.659 17.882 1.00 92.38 72 VAL A O 1
ATOM 605 N N . ILE A 1 73 ? -9.909 -4.520 17.144 1.00 90.56 73 ILE A N 1
ATOM 606 C CA . ILE A 1 73 ? -9.626 -3.861 18.430 1.00 90.56 73 ILE A CA 1
ATOM 607 C C . ILE A 1 73 ? -10.814 -3.002 18.884 1.00 90.56 73 ILE A C 1
ATOM 609 O O . ILE A 1 73 ? -11.204 -3.051 20.052 1.00 90.56 73 ILE A O 1
ATOM 613 N N . GLU A 1 74 ? -11.434 -2.255 17.973 1.00 90.06 74 GLU A N 1
ATOM 614 C CA . GLU A 1 74 ? -12.640 -1.473 18.254 1.00 90.06 74 GLU A CA 1
ATOM 615 C C . GLU A 1 74 ? -13.803 -2.372 18.700 1.00 90.06 74 GLU A C 1
ATOM 617 O O . GLU A 1 74 ? -14.429 -2.099 19.726 1.00 90.06 74 GLU A O 1
ATOM 622 N N . ALA A 1 75 ? -14.036 -3.500 18.020 1.00 89.31 75 ALA A N 1
ATOM 623 C CA . ALA A 1 75 ? -15.058 -4.482 18.406 1.00 89.31 75 ALA A CA 1
ATOM 624 C C . ALA A 1 75 ? -14.770 -5.172 19.760 1.00 89.31 75 ALA A C 1
ATOM 626 O O . ALA A 1 75 ? -15.683 -5.625 20.471 1.00 89.31 75 ALA A O 1
ATOM 627 N N . LEU A 1 76 ? -13.498 -5.238 20.158 1.00 87.31 76 LEU A N 1
ATOM 628 C CA . LEU A 1 76 ? -13.069 -5.702 21.478 1.00 87.31 76 LEU A CA 1
ATOM 629 C C . LEU A 1 76 ? -13.270 -4.646 22.581 1.00 87.31 76 LEU A C 1
ATOM 631 O O . LEU A 1 76 ? -13.242 -5.008 23.756 1.00 87.31 76 LEU A O 1
ATOM 635 N N . GLY A 1 77 ? -13.550 -3.386 22.230 1.00 82.88 77 GLY A N 1
ATOM 636 C CA . GLY A 1 77 ? -13.777 -2.283 23.170 1.00 82.88 77 GLY A CA 1
ATOM 637 C C . GLY A 1 77 ? -12.693 -1.200 23.160 1.00 82.88 77 GLY A C 1
ATOM 638 O O . GLY A 1 77 ? -12.662 -0.375 24.069 1.00 82.88 77 GLY A O 1
ATOM 639 N N . GLY A 1 78 ? -11.799 -1.195 22.165 1.00 78.00 78 GLY A N 1
ATOM 640 C CA . GLY A 1 78 ? -10.838 -0.113 21.911 1.00 78.00 78 GLY A CA 1
ATOM 641 C C . GLY A 1 78 ? -9.603 -0.083 22.820 1.00 78.00 78 GLY A C 1
ATOM 642 O O . GLY A 1 78 ? -8.751 0.784 22.646 1.00 78.00 78 GLY A O 1
ATOM 643 N N . GLN A 1 79 ? -9.479 -1.008 23.777 1.00 79.19 79 GLN A N 1
ATOM 644 C CA . GLN A 1 79 ? -8.342 -1.088 24.703 1.00 79.19 79 GLN A CA 1
ATOM 645 C C . GLN A 1 79 ? -7.782 -2.513 24.754 1.00 79.19 79 GLN A C 1
ATOM 647 O O . GLN A 1 79 ? -8.200 -3.346 25.561 1.00 79.19 79 GLN A O 1
ATOM 652 N N . VAL A 1 80 ? -6.833 -2.783 23.856 1.00 86.31 80 VAL A N 1
ATOM 653 C CA . VAL A 1 80 ? -6.082 -4.040 23.765 1.00 86.31 80 VAL A CA 1
ATOM 654 C C . VAL A 1 80 ? -4.592 -3.706 23.766 1.00 86.31 80 VAL A C 1
ATOM 656 O O . VAL A 1 80 ? -4.150 -2.858 22.995 1.00 86.31 80 VAL A O 1
ATOM 659 N N . ASP A 1 81 ? -3.804 -4.365 24.618 1.00 86.75 81 ASP A N 1
ATOM 660 C CA . ASP A 1 81 ? -2.351 -4.157 24.634 1.00 86.75 81 ASP A CA 1
ATOM 661 C C . ASP A 1 81 ? -1.684 -4.696 23.360 1.00 86.75 81 ASP A C 1
ATOM 663 O O . ASP A 1 81 ? -2.014 -5.781 22.879 1.00 86.75 81 ASP A O 1
ATOM 667 N N . GLN A 1 82 ? -0.641 -4.006 22.884 1.00 88.38 82 GLN A N 1
ATOM 668 C CA . GLN A 1 82 ? 0.099 -4.376 21.666 1.00 88.38 82 GLN A CA 1
ATOM 669 C C . GLN A 1 82 ? 0.657 -5.808 21.674 1.00 88.38 82 GLN A C 1
ATOM 671 O O . GLN A 1 82 ? 0.800 -6.422 20.617 1.00 88.38 82 GLN A O 1
ATOM 676 N N . LYS A 1 83 ? 0.956 -6.372 22.854 1.00 90.12 83 LYS A N 1
ATOM 677 C CA . LYS A 1 83 ? 1.441 -7.759 22.985 1.00 90.12 83 LYS A CA 1
ATOM 678 C C . LYS A 1 83 ? 0.455 -8.788 22.418 1.00 90.12 83 LYS A C 1
ATOM 680 O O . LYS A 1 83 ? 0.884 -9.852 21.982 1.00 90.12 83 LYS A O 1
ATOM 685 N N . TRP A 1 84 ? -0.837 -8.457 22.396 1.00 89.50 84 TRP A N 1
ATOM 686 C CA . TRP A 1 84 ? -1.900 -9.326 21.901 1.00 89.50 84 TRP A CA 1
ATOM 687 C C . TRP A 1 84 ? -2.153 -9.184 20.399 1.00 89.50 84 TRP A C 1
ATOM 689 O O . TRP A 1 84 ? -2.795 -10.048 19.815 1.00 89.50 84 TRP A O 1
ATOM 699 N N . TYR A 1 85 ? -1.621 -8.149 19.737 1.00 89.94 85 TYR A N 1
ATOM 700 C CA . TYR A 1 85 ? -1.917 -7.887 18.320 1.00 89.94 85 TYR A CA 1
ATOM 701 C C . TYR A 1 85 ? -1.489 -9.037 17.407 1.00 89.94 85 TYR A C 1
ATOM 703 O O . TYR A 1 85 ? -2.135 -9.294 16.400 1.00 89.94 85 TYR A O 1
ATOM 711 N N . LYS A 1 86 ? -0.433 -9.769 17.782 1.00 90.00 86 LYS A N 1
ATOM 712 C CA . LYS A 1 86 ? 0.048 -10.941 17.035 1.00 90.00 86 LYS A CA 1
ATOM 713 C C . LYS A 1 86 ? -0.898 -12.144 17.087 1.00 90.00 86 LYS A C 1
ATOM 715 O O . LYS A 1 86 ? -0.721 -13.063 16.300 1.00 90.00 86 LYS A O 1
ATOM 720 N N . LEU A 1 87 ? -1.839 -12.164 18.030 1.00 89.25 87 LEU A N 1
ATOM 721 C CA . LEU A 1 87 ? -2.824 -13.236 18.191 1.00 89.25 87 LEU A CA 1
ATOM 722 C C . LEU A 1 87 ? -4.132 -12.932 17.452 1.00 89.25 87 LEU A C 1
ATOM 724 O O . LEU A 1 87 ? -4.992 -13.801 17.353 1.00 89.25 87 LEU A O 1
ATOM 728 N N . ILE A 1 88 ? -4.289 -11.706 16.946 1.00 90.12 88 ILE A N 1
ATOM 729 C CA . ILE A 1 88 ? -5.448 -11.307 16.157 1.00 90.12 88 ILE A CA 1
ATOM 730 C C . ILE A 1 88 ? -5.202 -11.739 14.716 1.00 90.12 88 ILE A C 1
ATOM 732 O O . ILE A 1 88 ? -4.375 -11.150 14.018 1.00 90.12 88 ILE A O 1
ATOM 736 N N . ASP A 1 89 ? -5.934 -12.756 14.272 1.00 88.38 89 ASP A N 1
ATOM 737 C CA . ASP A 1 89 ? -5.897 -13.186 12.881 1.00 88.38 89 ASP A CA 1
ATOM 738 C C . ASP A 1 89 ? -6.693 -12.209 12.002 1.00 88.38 89 ASP A C 1
ATOM 740 O O . ASP A 1 89 ? -7.926 -12.179 12.002 1.00 88.38 89 ASP A O 1
ATOM 744 N N . THR A 1 90 ? -5.970 -11.362 11.269 1.00 89.12 90 THR A N 1
ATOM 745 C CA . THR A 1 90 ? -6.563 -10.404 10.331 1.00 89.12 90 THR A CA 1
ATOM 746 C C . THR A 1 90 ? -7.037 -11.061 9.037 1.00 89.12 90 THR A C 1
ATOM 748 O O . THR A 1 90 ? -7.824 -10.461 8.304 1.00 89.12 90 THR A O 1
ATOM 751 N N . ASP A 1 91 ? -6.580 -12.266 8.710 1.00 90.00 91 ASP A N 1
ATOM 752 C CA . ASP A 1 91 ? -6.900 -12.901 7.430 1.00 90.00 91 ASP A CA 1
ATOM 753 C C . ASP A 1 91 ? -8.338 -13.444 7.426 1.00 90.00 91 ASP A C 1
ATOM 755 O O . ASP A 1 91 ? -9.001 -13.431 6.390 1.00 90.00 91 ASP A O 1
ATOM 759 N N . GLU A 1 92 ? -8.879 -13.770 8.604 1.00 90.38 92 GLU A N 1
ATOM 760 C CA . GLU A 1 92 ? -10.291 -14.129 8.798 1.00 90.38 92 GLU A CA 1
ATOM 761 C C . GLU A 1 92 ? -11.277 -12.956 8.635 1.00 90.38 92 GLU A C 1
ATOM 763 O O . GLU A 1 92 ? -12.491 -13.174 8.529 1.00 90.38 92 GLU A O 1
ATOM 768 N N . VAL A 1 93 ? -10.782 -11.715 8.641 1.00 90.81 93 VAL A N 1
ATOM 769 C CA . VAL A 1 93 ? -11.604 -10.512 8.470 1.00 90.81 93 VAL A CA 1
ATOM 770 C C . VAL A 1 93 ? -11.776 -10.230 6.981 1.00 90.81 93 VAL A C 1
ATOM 772 O O . VAL A 1 93 ? -10.807 -9.926 6.277 1.00 90.81 93 VAL A O 1
ATOM 775 N N . ALA A 1 94 ? -13.017 -10.301 6.502 1.00 90.31 94 ALA A N 1
ATOM 776 C CA . ALA A 1 94 ? -13.340 -10.034 5.109 1.00 90.31 94 ALA A CA 1
ATOM 777 C C . ALA A 1 94 ? -13.375 -8.525 4.822 1.00 90.31 94 ALA A C 1
ATOM 779 O O . ALA A 1 94 ? -13.757 -7.711 5.666 1.00 90.31 94 ALA A O 1
ATOM 780 N N . VAL A 1 95 ? -12.982 -8.163 3.603 1.00 90.00 95 VAL A N 1
ATOM 781 C CA . VAL A 1 95 ? -13.085 -6.802 3.061 1.00 90.00 95 VAL A CA 1
ATOM 782 C C . VAL A 1 95 ? -13.958 -6.883 1.825 1.00 90.00 95 VAL A C 1
ATOM 784 O O . VAL A 1 95 ? -13.790 -7.791 1.009 1.00 90.00 95 VAL A O 1
ATOM 787 N N . ASN A 1 96 ? -14.896 -5.954 1.692 1.00 87.81 96 ASN A N 1
ATOM 788 C CA . ASN A 1 96 ? -15.708 -5.854 0.496 1.00 87.81 96 ASN A CA 1
ATOM 789 C C . ASN A 1 96 ? -14.823 -5.372 -0.672 1.00 87.81 96 ASN A C 1
ATOM 791 O O . ASN A 1 96 ? -14.266 -4.276 -0.585 1.00 87.81 96 ASN A O 1
ATOM 795 N N . PRO A 1 97 ? -14.682 -6.151 -1.761 1.00 81.62 97 PRO A N 1
ATOM 796 C CA . PRO A 1 97 ? -13.810 -5.791 -2.876 1.00 81.62 97 PRO A CA 1
ATOM 797 C C . PRO A 1 97 ? -14.290 -4.558 -3.656 1.00 81.62 97 PRO A C 1
ATOM 799 O O . PRO A 1 97 ? -13.482 -3.924 -4.326 1.00 81.62 97 PRO A O 1
ATOM 802 N N . GLU A 1 98 ? -15.578 -4.209 -3.581 1.00 81.06 98 GLU A N 1
ATOM 803 C CA . GLU A 1 98 ? -16.146 -3.071 -4.314 1.00 81.06 98 GLU A CA 1
ATOM 804 C C . GLU A 1 98 ? -16.016 -1.753 -3.546 1.00 81.06 98 GLU A C 1
ATOM 806 O O . GLU A 1 98 ? -15.761 -0.711 -4.146 1.00 81.06 98 GLU A O 1
ATOM 811 N N . THR A 1 99 ? -16.185 -1.784 -2.220 1.00 83.06 99 THR A N 1
ATOM 812 C CA . THR A 1 99 ? -16.165 -0.572 -1.381 1.00 83.06 99 THR A CA 1
ATOM 813 C C . THR A 1 99 ? -14.859 -0.386 -0.613 1.00 83.06 99 THR A C 1
ATOM 815 O O . THR A 1 99 ? -14.595 0.705 -0.117 1.00 83.06 99 THR A O 1
ATOM 818 N N . GLY A 1 100 ? -14.044 -1.437 -0.480 1.00 80.62 100 GLY A N 1
ATOM 819 C CA . GLY A 1 100 ? -12.866 -1.445 0.390 1.00 80.62 100 GLY A CA 1
ATOM 820 C C . GLY A 1 100 ? -13.206 -1.418 1.885 1.00 80.62 100 GLY A C 1
ATOM 821 O O . GLY A 1 100 ? -12.310 -1.302 2.721 1.00 80.62 100 GLY A O 1
ATOM 822 N N . GLU A 1 101 ? -14.488 -1.518 2.246 1.00 88.44 101 GLU A N 1
ATOM 823 C CA . GLU A 1 101 ? -14.932 -1.498 3.637 1.00 88.44 101 GLU A CA 1
ATOM 824 C C . GLU A 1 101 ? -14.776 -2.868 4.298 1.00 88.44 101 GLU A C 1
ATOM 826 O O . GLU A 1 101 ? -14.948 -3.920 3.678 1.00 88.44 101 GLU A O 1
ATOM 831 N N . ILE A 1 102 ? -14.484 -2.854 5.595 1.00 90.06 102 ILE A N 1
ATOM 832 C CA . ILE A 1 102 ? -14.341 -4.067 6.395 1.00 90.06 102 ILE A CA 1
ATOM 833 C C . ILE A 1 102 ? -15.720 -4.627 6.751 1.00 90.06 102 ILE A C 1
ATOM 835 O O . ILE A 1 102 ? -16.585 -3.908 7.258 1.00 90.06 102 ILE A O 1
ATOM 839 N N . ASP A 1 103 ? -15.909 -5.932 6.547 1.00 92.19 103 ASP A N 1
ATOM 840 C CA . ASP A 1 103 ? -17.146 -6.615 6.909 1.00 92.19 103 ASP A CA 1
ATOM 841 C C . ASP A 1 103 ? -17.272 -6.749 8.433 1.00 92.19 103 ASP A C 1
ATOM 843 O O . ASP A 1 103 ? -16.639 -7.591 9.084 1.00 92.19 103 ASP A O 1
ATOM 847 N N . LYS A 1 104 ? -18.170 -5.939 8.993 1.00 90.06 104 LYS A N 1
ATOM 848 C CA . LYS A 1 104 ? -18.484 -5.883 10.423 1.00 90.06 104 LYS A CA 1
ATOM 849 C C . LYS A 1 104 ? -18.915 -7.232 11.001 1.00 90.06 104 LYS A C 1
ATOM 851 O O . LYS A 1 104 ? -18.647 -7.479 12.176 1.00 90.06 104 LYS A O 1
ATOM 856 N N . MET A 1 105 ? -19.559 -8.108 10.223 1.00 90.81 105 MET A N 1
ATOM 857 C CA . MET A 1 105 ? -19.970 -9.424 10.725 1.00 90.81 105 MET A CA 1
ATOM 858 C C . MET A 1 105 ? -18.766 -10.328 10.973 1.00 90.81 105 MET A C 1
ATOM 860 O O . MET A 1 105 ? -18.680 -10.977 12.018 1.00 90.81 105 MET A O 1
ATOM 864 N N . THR A 1 106 ? -17.813 -10.354 10.036 1.00 92.50 106 THR A N 1
ATOM 865 C CA . THR A 1 106 ? -16.587 -11.146 10.210 1.00 92.50 106 THR A CA 1
ATOM 866 C C . THR A 1 106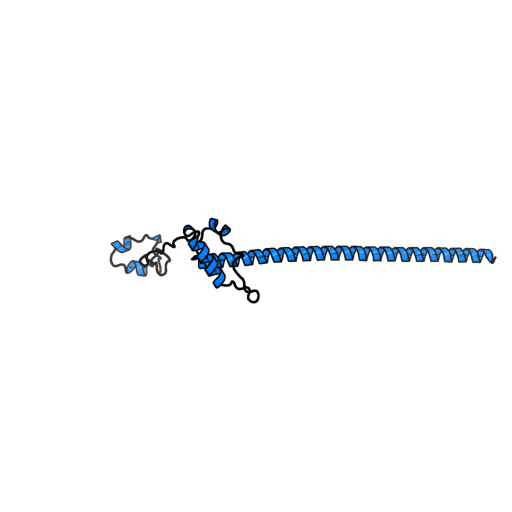 ? -15.747 -10.616 11.365 1.00 92.50 106 THR A C 1
ATOM 868 O O . THR A 1 106 ? -15.294 -11.405 12.192 1.00 92.50 106 THR A O 1
ATOM 871 N N . VAL A 1 107 ? -15.646 -9.289 11.504 1.00 92.62 107 VAL A N 1
ATOM 872 C CA . VAL A 1 107 ? -14.996 -8.641 12.652 1.00 92.62 107 VAL A CA 1
ATOM 873 C C . VAL A 1 107 ? -15.638 -9.065 13.970 1.00 92.62 107 VAL A C 1
ATOM 875 O O . VAL A 1 107 ? -14.925 -9.441 14.898 1.00 92.62 107 VAL A O 1
ATOM 878 N N . ALA A 1 108 ? -16.971 -9.042 14.066 1.00 91.31 108 ALA A N 1
ATOM 879 C CA . ALA A 1 108 ? -17.676 -9.440 15.282 1.00 91.31 108 ALA A CA 1
ATOM 880 C C . ALA A 1 108 ? -17.405 -10.909 15.644 1.00 91.31 108 ALA A C 1
ATOM 882 O O . ALA A 1 108 ? -17.107 -11.207 16.800 1.00 91.31 108 ALA A O 1
ATOM 883 N N . ARG A 1 109 ? -17.418 -11.814 14.656 1.00 92.81 109 ARG A N 1
ATOM 884 C CA . ARG A 1 109 ? -17.104 -13.240 14.848 1.00 92.81 109 ARG A CA 1
ATOM 885 C C . ARG A 1 109 ? -15.691 -13.446 15.403 1.00 92.81 109 ARG A C 1
ATOM 887 O O . ARG A 1 109 ? -15.522 -14.200 16.361 1.00 92.81 109 ARG A O 1
ATOM 894 N N . VAL A 1 110 ? -14.698 -12.765 14.826 1.00 91.94 110 VAL A N 1
ATOM 895 C CA . VAL A 1 110 ? -13.293 -12.824 15.270 1.00 91.94 110 VAL A CA 1
ATOM 896 C C . VAL A 1 110 ? -13.134 -12.208 16.665 1.00 91.94 110 VAL A C 1
ATOM 898 O O . VAL A 1 110 ? -12.492 -12.780 17.541 1.00 91.94 110 VAL A O 1
ATOM 901 N N . ALA A 1 111 ? -13.774 -11.070 16.930 1.00 91.25 111 ALA A N 1
ATOM 902 C CA . ALA A 1 111 ? -13.742 -10.442 18.248 1.00 91.25 111 ALA A CA 1
ATOM 903 C C . ALA A 1 111 ? -14.390 -11.329 19.329 1.00 91.25 111 ALA A C 1
ATOM 905 O O . ALA A 1 111 ? -13.894 -11.405 20.454 1.00 91.25 111 ALA A O 1
ATOM 906 N N . GLU A 1 112 ? -15.486 -12.022 19.014 1.00 91.19 112 GLU A N 1
ATOM 907 C CA . GLU A 1 112 ? -16.133 -12.962 19.933 1.00 91.19 112 GLU A CA 1
ATOM 908 C C . GLU A 1 112 ? -15.296 -14.216 20.196 1.00 91.19 112 GLU A C 1
ATOM 910 O O . GLU A 1 112 ? -15.237 -14.667 21.343 1.00 91.19 112 GLU A O 1
ATOM 915 N N . SER A 1 113 ? -14.647 -14.787 19.176 1.00 91.31 113 SER A N 1
ATOM 916 C CA . SER A 1 113 ? -13.767 -15.948 19.365 1.00 91.31 113 SER A CA 1
ATOM 917 C C . SER A 1 113 ? -12.578 -15.590 20.257 1.00 91.31 113 SER A C 1
ATOM 919 O O . SER A 1 113 ? -12.286 -16.313 21.211 1.00 91.31 113 SER A O 1
ATOM 921 N N . LEU A 1 114 ? -11.979 -14.419 20.035 1.00 91.12 114 LEU A N 1
ATOM 922 C CA . LEU A 1 114 ? -10.892 -13.896 20.851 1.00 91.12 114 LEU A CA 1
ATOM 923 C C . LEU A 1 114 ? -11.323 -13.622 22.296 1.00 91.12 114 LEU A C 1
ATOM 925 O O . LEU A 1 114 ? -10.606 -14.003 23.215 1.00 91.12 114 LEU A O 1
ATOM 929 N N . LYS A 1 115 ? -12.510 -13.042 22.528 1.00 89.50 115 LYS A N 1
ATOM 930 C CA . LYS A 1 115 ? -13.055 -12.853 23.890 1.00 89.50 115 LYS A CA 1
ATOM 931 C C . LYS A 1 115 ? -13.249 -14.176 24.635 1.00 89.50 115 LYS A C 1
ATOM 933 O O . LYS A 1 115 ? -13.101 -14.207 25.854 1.00 89.50 115 LYS A O 1
ATOM 938 N N . LYS A 1 116 ? -13.605 -15.253 23.924 1.00 89.81 116 LYS A N 1
ATOM 939 C CA . LYS A 1 116 ? -13.790 -16.592 24.510 1.00 89.81 116 LYS A CA 1
ATOM 940 C C . LYS A 1 116 ? -12.462 -17.278 24.826 1.00 89.81 116 LYS A C 1
ATOM 942 O O . LYS A 1 116 ? -12.374 -17.953 25.844 1.00 89.81 116 LYS A O 1
ATOM 947 N N . GLN A 1 117 ? -11.466 -17.133 23.954 1.00 90.62 117 GLN A N 1
ATOM 948 C CA . GLN A 1 117 ? -10.164 -17.787 24.107 1.00 90.62 117 GLN A CA 1
ATOM 949 C C . GLN A 1 117 ? -9.227 -17.031 25.058 1.00 90.62 117 GLN A C 1
ATOM 951 O O . GLN A 1 117 ? -8.538 -17.664 25.849 1.00 90.62 117 GLN A O 1
ATOM 956 N N . TRP A 1 118 ? -9.232 -15.697 24.994 1.00 88.94 118 TRP A N 1
ATOM 957 C CA . TRP A 1 118 ? -8.286 -14.812 25.681 1.00 88.94 118 TRP A CA 1
ATOM 958 C C . TRP A 1 118 ? -9.017 -13.644 26.364 1.00 88.94 118 TRP A C 1
ATOM 960 O O . TRP A 1 118 ? -8.862 -12.483 25.968 1.00 88.94 118 TRP A O 1
ATOM 970 N N . PRO A 1 119 ? -9.859 -13.906 27.378 1.00 86.06 119 PRO A N 1
ATOM 971 C CA . PRO A 1 119 ? -10.632 -12.863 28.052 1.00 86.06 119 PRO A CA 1
ATOM 972 C C . PRO A 1 119 ? -9.764 -11.776 28.711 1.00 86.06 119 PRO A C 1
ATOM 974 O O . PRO A 1 119 ? -10.198 -10.631 28.832 1.00 86.06 119 PRO A O 1
ATOM 977 N N . GLU A 1 120 ? -8.535 -12.099 29.113 1.00 86.31 120 GLU A N 1
ATOM 978 C CA . GLU A 1 120 ? -7.555 -11.178 29.696 1.00 86.31 120 GLU A CA 1
ATOM 979 C C . GLU A 1 120 ? -7.021 -10.119 28.720 1.00 86.31 120 GLU A C 1
ATOM 981 O O . GLU A 1 120 ? -6.416 -9.136 29.150 1.00 86.31 120 GLU A O 1
ATOM 986 N N . MET A 1 121 ? -7.235 -10.304 27.414 1.00 85.25 121 MET A N 1
ATOM 987 C CA . MET A 1 121 ? -6.822 -9.353 26.383 1.00 85.25 121 MET A CA 1
ATOM 988 C C . MET A 1 121 ? -7.624 -8.048 26.444 1.00 85.25 121 MET A C 1
ATOM 990 O O . MET A 1 121 ? -7.109 -6.985 26.091 1.00 85.25 121 MET A O 1
ATOM 994 N N . VAL A 1 122 ? -8.882 -8.122 26.881 1.00 81.12 122 VAL A N 1
ATOM 995 C CA . VAL A 1 122 ? -9.760 -6.959 26.993 1.00 81.12 122 VAL A CA 1
ATOM 996 C C . VAL A 1 122 ? -9.465 -6.266 28.315 1.00 81.12 122 VAL A C 1
ATOM 998 O O . VAL A 1 122 ? -9.818 -6.766 29.388 1.00 81.12 122 VAL A O 1
ATOM 1001 N N . GLN A 1 123 ? -8.833 -5.093 28.256 1.00 71.19 123 GLN A N 1
ATOM 1002 C CA . GLN A 1 123 ? -8.672 -4.287 29.457 1.00 71.19 123 GLN A CA 1
ATOM 1003 C C . GLN A 1 123 ? -10.055 -3.876 29.960 1.00 71.19 123 GLN A C 1
ATOM 1005 O O . GLN A 1 123 ? -10.879 -3.321 29.229 1.00 71.19 123 GLN A O 1
ATOM 1010 N N . LYS A 1 124 ? -10.332 -4.161 31.236 1.00 64.69 124 LYS A N 1
ATOM 1011 C CA . LYS A 1 124 ? -11.531 -3.638 31.885 1.00 64.69 124 LYS A CA 1
ATOM 1012 C C . LYS A 1 124 ? -11.374 -2.129 31.939 1.00 64.69 124 LYS A C 1
ATOM 1014 O O . LYS A 1 124 ? -10.595 -1.630 32.744 1.00 64.69 124 LYS A O 1
ATOM 1019 N N . VAL A 1 125 ? -12.118 -1.422 31.093 1.00 59.84 125 VAL A N 1
ATOM 1020 C CA . VAL A 1 125 ? -12.223 0.032 31.169 1.00 59.84 125 VAL A CA 1
ATOM 1021 C C . VAL A 1 125 ? -12.667 0.365 32.587 1.00 59.84 125 VAL A C 1
ATOM 1023 O O . VAL A 1 125 ? -13.813 0.101 32.968 1.00 59.84 125 VAL A O 1
ATOM 1026 N N . THR A 1 126 ? -11.764 0.918 33.392 1.00 58.50 126 THR A N 1
ATOM 1027 C CA . THR A 1 126 ? -12.109 1.498 34.685 1.00 58.50 126 THR A CA 1
ATOM 1028 C C . THR A 1 126 ? -12.926 2.740 34.368 1.00 58.50 126 THR A C 1
ATOM 1030 O O . THR A 1 126 ? -12.394 3.836 34.213 1.00 58.50 126 THR A O 1
ATOM 1033 N N . LYS A 1 127 ? -14.237 2.569 34.165 1.00 58.72 127 LYS A N 1
ATOM 1034 C CA . LYS A 1 127 ? -15.154 3.699 34.061 1.00 58.72 127 LYS A CA 1
ATOM 1035 C C . LYS A 1 127 ? -15.000 4.466 35.365 1.00 58.72 127 LYS A C 1
ATOM 1037 O O . LYS A 1 127 ? -15.334 3.939 36.427 1.00 58.72 127 LYS A O 1
ATOM 1042 N N . PHE A 1 128 ? -14.444 5.674 35.296 1.00 58.78 128 PHE A N 1
ATOM 1043 C CA . PHE A 1 128 ? -14.462 6.564 36.446 1.00 58.78 128 PHE A CA 1
ATOM 1044 C C . PHE A 1 128 ? -15.922 6.703 36.898 1.00 58.78 128 PHE A C 1
ATOM 1046 O O . PHE A 1 128 ? -16.813 6.792 36.044 1.00 58.78 128 PHE A O 1
ATOM 1053 N N . PRO A 1 129 ? -16.198 6.653 38.212 1.00 61.00 129 PRO A N 1
ATOM 1054 C CA . PRO A 1 129 ? -17.556 6.798 38.709 1.00 61.00 129 PRO A CA 1
ATOM 1055 C C . PRO A 1 129 ? -18.143 8.101 38.164 1.00 61.00 129 PRO A C 1
ATOM 1057 O O . PRO A 1 129 ? -17.461 9.122 38.130 1.00 61.00 129 PRO A O 1
ATOM 1060 N N . ALA A 1 130 ? -19.410 8.079 37.752 1.00 58.12 130 ALA A N 1
ATOM 1061 C CA . ALA A 1 130 ? -20.100 9.240 37.180 1.00 58.12 130 ALA A CA 1
ATOM 1062 C C . ALA A 1 130 ? -20.155 10.462 38.127 1.00 58.12 130 ALA A C 1
ATOM 1064 O O . ALA A 1 130 ? -20.523 11.551 37.705 1.00 58.12 130 ALA A O 1
ATOM 1065 N N . GLN A 1 131 ? -19.782 10.282 39.399 1.00 54.66 131 GLN A N 1
ATOM 1066 C CA . GLN A 1 131 ? -19.627 11.334 40.408 1.00 54.66 131 GLN A CA 1
ATOM 1067 C C . GLN A 1 131 ? -18.197 11.888 40.531 1.00 54.66 131 GLN A C 1
ATOM 1069 O O . GLN A 1 131 ? -17.939 12.702 41.416 1.00 54.66 131 GLN A O 1
ATOM 1074 N N . ALA A 1 132 ? -17.252 11.472 39.682 1.00 53.25 132 ALA A N 1
ATOM 1075 C CA . ALA A 1 132 ? -15.962 12.145 39.591 1.00 53.25 132 ALA A CA 1
ATOM 1076 C C . ALA A 1 132 ? -16.210 13.607 39.167 1.00 53.25 132 ALA A C 1
ATOM 1078 O O . ALA A 1 132 ? -16.927 13.810 38.184 1.00 53.25 132 ALA A O 1
ATOM 1079 N N . PRO A 1 133 ? -15.667 14.617 39.878 1.00 52.38 133 PRO A N 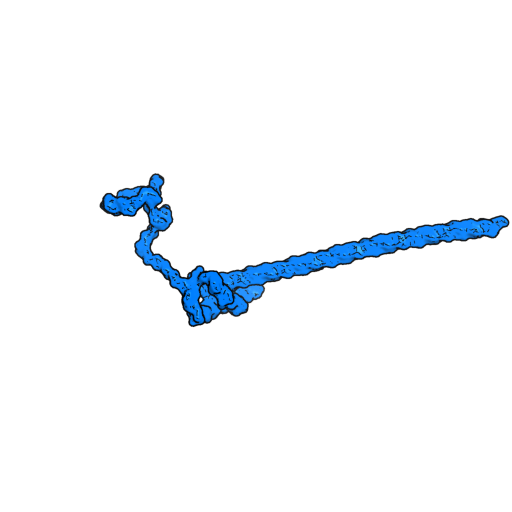1
ATOM 1080 C CA . PRO A 1 133 ? -15.886 16.017 39.537 1.00 52.38 133 PRO A CA 1
ATOM 1081 C C . PRO A 1 133 ? -15.389 16.277 38.114 1.00 52.38 133 PRO A C 1
ATOM 1083 O O . PRO A 1 133 ? -14.187 16.376 37.862 1.00 52.38 133 PRO A O 1
ATOM 1086 N N . GLN A 1 134 ? -16.316 16.344 37.163 1.00 54.22 134 GLN A N 1
ATOM 1087 C CA . GLN A 1 134 ? -16.017 16.828 35.829 1.00 54.22 134 GLN A CA 1
ATOM 1088 C C . GLN A 1 134 ? -15.888 18.336 35.972 1.00 54.22 134 GLN A C 1
ATOM 1090 O O . GLN A 1 134 ? -16.884 19.019 36.192 1.00 54.22 134 GLN A O 1
ATOM 1095 N N . GLY A 1 135 ? -14.653 18.838 35.950 1.00 51.16 135 GLY A N 1
ATOM 1096 C CA . GLY A 1 135 ? -14.395 20.272 35.892 1.00 51.16 135 GLY A CA 1
ATOM 1097 C C . GLY A 1 135 ? -14.986 20.805 34.595 1.00 51.16 135 GLY A C 1
ATOM 1098 O O . GLY A 1 135 ? -14.351 20.728 33.541 1.00 51.16 135 GLY A O 1
ATOM 1099 N N . LEU A 1 136 ? -16.237 21.260 34.651 1.00 53.12 136 LEU A N 1
ATOM 1100 C CA . LEU A 1 136 ? -16.859 21.977 33.553 1.00 53.12 136 LEU A CA 1
ATOM 1101 C C . LEU A 1 136 ? -16.054 23.266 33.343 1.00 53.12 136 LEU A C 1
ATOM 1103 O O . LEU A 1 136 ? -15.699 23.957 34.288 1.00 53.12 136 LEU A O 1
ATOM 1107 N N . ASN A 1 137 ? -15.699 23.522 32.085 1.00 54.22 137 ASN A N 1
ATOM 1108 C CA . ASN A 1 137 ? -14.961 24.688 31.578 1.00 54.22 137 ASN A CA 1
ATOM 1109 C C . ASN A 1 137 ? -13.466 24.850 31.919 1.00 54.22 137 ASN A C 1
ATOM 1111 O O . ASN A 1 137 ? -12.839 25.741 31.354 1.00 54.22 137 ASN A O 1
ATOM 1115 N N . GLY A 1 138 ? -12.845 23.981 32.724 1.00 50.66 138 GLY A N 1
ATOM 1116 C CA . GLY A 1 138 ? -11.400 24.065 33.022 1.00 50.66 138 GLY A CA 1
ATOM 1117 C C . GLY A 1 138 ? -10.568 22.825 32.683 1.00 50.66 138 GLY A C 1
ATOM 1118 O O . GLY A 1 138 ? -9.345 22.828 32.849 1.00 50.66 138 GLY A O 1
ATOM 1119 N N . GLY A 1 139 ? -11.221 21.757 32.224 1.00 56.09 139 GLY A N 1
ATOM 1120 C CA . GLY A 1 139 ? -10.637 20.421 32.199 1.00 56.09 139 GLY A CA 1
ATOM 1121 C C . GLY A 1 139 ? -10.720 19.737 33.573 1.00 56.09 139 GLY A C 1
ATOM 1122 O O . GLY A 1 139 ? -11.126 20.344 34.568 1.00 56.09 139 GLY A O 1
ATOM 1123 N N . PRO A 1 140 ? -10.370 18.445 33.649 1.00 58.47 140 PRO A N 1
ATOM 1124 C CA . PRO A 1 140 ? -10.501 17.668 34.876 1.00 58.47 140 PRO A CA 1
ATOM 1125 C C . PRO A 1 140 ? -9.678 18.288 36.019 1.00 58.47 140 PRO A C 1
ATOM 1127 O O . PRO A 1 140 ? -8.461 18.428 35.914 1.00 58.47 140 PRO A O 1
ATOM 1130 N N . GLY A 1 141 ? -10.350 18.648 37.119 1.00 68.94 141 GLY A N 1
ATOM 1131 C CA . GLY A 1 141 ? -9.711 19.155 38.340 1.00 68.94 141 GLY A CA 1
ATOM 1132 C C . GLY A 1 141 ? -9.449 20.665 38.398 1.00 68.94 141 GLY A C 1
ATOM 1133 O O . GLY A 1 141 ? -8.642 21.078 39.232 1.00 68.94 141 GLY A O 1
ATOM 1134 N N . LYS A 1 142 ? -10.103 21.480 37.556 1.00 75.00 142 LYS A N 1
ATOM 1135 C CA . LYS A 1 142 ? -10.049 22.954 37.616 1.00 75.00 142 LYS A CA 1
ATOM 1136 C C . LYS A 1 142 ? -11.440 23.589 37.765 1.00 75.00 142 LYS A C 1
ATOM 1138 O O . LYS A 1 142 ? -12.423 22.988 37.343 1.00 75.00 142 LYS A O 1
ATOM 1143 N N . ILE A 1 143 ? -11.493 24.786 38.355 1.00 79.38 143 ILE A N 1
ATOM 1144 C CA . ILE A 1 143 ? -12.699 25.601 38.607 1.00 79.38 143 ILE A CA 1
ATOM 1145 C C . ILE A 1 143 ? -12.441 27.063 38.197 1.00 79.38 143 ILE A C 1
ATOM 1147 O O . ILE A 1 143 ? -11.300 27.526 38.294 1.00 79.38 143 ILE A O 1
ATOM 1151 N N . THR A 1 144 ? -13.450 27.806 37.733 1.00 82.62 144 THR A N 1
ATOM 1152 C CA . THR A 1 144 ? -13.295 29.248 37.445 1.00 82.62 144 THR A CA 1
ATOM 1153 C C . THR A 1 144 ? -13.339 30.092 38.721 1.00 82.62 144 THR A C 1
ATOM 1155 O O . THR A 1 144 ? -13.816 29.653 39.769 1.00 82.62 144 THR A O 1
ATOM 1158 N N . GLU A 1 145 ? -12.827 31.323 38.667 1.00 82.50 145 GLU A N 1
ATOM 1159 C CA . GLU A 1 145 ? -12.864 32.249 39.804 1.00 82.50 145 GLU A CA 1
ATOM 1160 C C . GLU A 1 145 ? -14.302 32.586 40.222 1.00 82.50 145 GLU A C 1
ATOM 1162 O O . GLU A 1 145 ? -14.606 32.625 41.418 1.00 82.50 145 GLU A O 1
ATOM 1167 N N . SER A 1 146 ? -15.186 32.806 39.246 1.00 81.81 146 SER A N 1
ATOM 1168 C CA . SER A 1 146 ? -16.616 33.027 39.474 1.00 81.81 146 SER A CA 1
ATOM 1169 C C . SER A 1 146 ? -17.265 31.858 40.221 1.00 81.81 146 SER A C 1
ATOM 1171 O O . SER A 1 146 ? -17.943 32.075 41.224 1.00 81.81 146 SER A O 1
ATOM 1173 N N . GLU A 1 147 ? -16.987 30.620 39.818 1.00 79.25 147 GLU A N 1
ATOM 1174 C CA . GLU A 1 147 ? -17.512 29.413 40.464 1.00 79.25 147 GLU A CA 1
ATOM 1175 C C . GLU A 1 147 ? -16.887 29.171 41.846 1.00 79.25 147 GLU A C 1
ATOM 1177 O O . GLU A 1 147 ? -17.599 28.866 42.805 1.00 79.25 147 GLU A O 1
ATOM 1182 N N . TRP A 1 148 ? -15.577 29.388 42.000 1.00 82.62 148 TRP A N 1
ATOM 1183 C CA . TRP A 1 148 ? -14.887 29.279 43.289 1.00 82.62 148 TRP A CA 1
ATOM 1184 C C . TRP A 1 148 ? -15.466 30.245 44.332 1.00 82.62 148 TRP A C 1
ATOM 1186 O O . TRP A 1 148 ? -15.637 29.872 45.493 1.00 82.62 148 TRP A O 1
ATOM 1196 N N . LYS A 1 149 ? -15.847 31.460 43.917 1.00 83.19 149 LYS A N 1
ATOM 1197 C CA . LYS A 1 149 ? -16.512 32.448 44.785 1.00 83.19 149 LYS A CA 1
ATOM 1198 C C . LYS A 1 149 ? -17.959 32.091 45.135 1.00 83.19 149 LYS A C 1
ATOM 1200 O O . LYS A 1 149 ? -18.484 32.636 46.101 1.00 83.19 149 LYS A O 1
ATOM 1205 N N . THR A 1 150 ? -18.600 31.192 44.384 1.00 85.12 150 THR A N 1
ATOM 1206 C CA . THR A 1 150 ? -19.971 30.717 44.667 1.00 85.12 150 THR A CA 1
ATOM 1207 C C . THR A 1 150 ? -20.025 29.516 45.614 1.00 85.12 150 THR A C 1
ATOM 1209 O O . THR A 1 150 ? -21.114 29.069 45.979 1.00 85.12 150 THR A O 1
ATOM 1212 N N . LEU A 1 151 ? -18.870 28.987 46.036 1.00 82.88 151 LEU A N 1
ATOM 1213 C CA . LEU A 1 151 ? -18.804 27.885 46.995 1.00 82.88 151 LEU A CA 1
ATOM 1214 C C . LEU A 1 151 ? -19.400 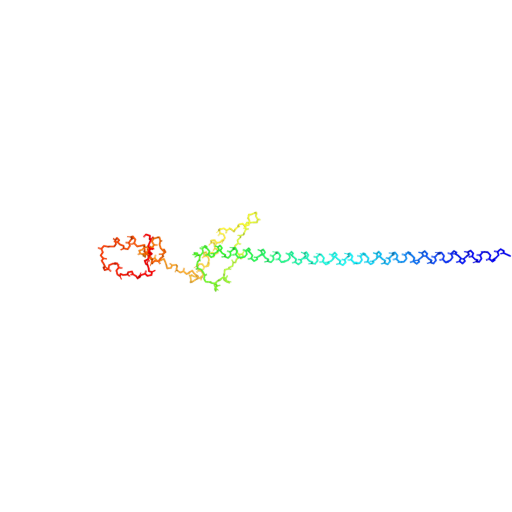28.294 48.350 1.00 82.88 151 LEU A C 1
ATOM 1216 O O . LEU A 1 151 ? -19.266 29.430 48.804 1.00 82.88 151 LEU A O 1
ATOM 1220 N N . LYS A 1 152 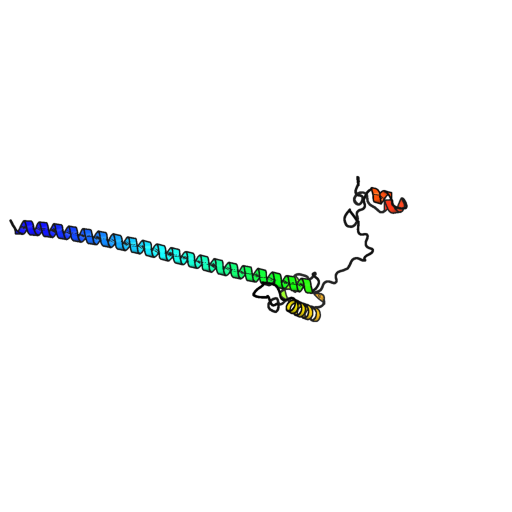? -20.073 27.345 49.010 1.00 77.69 152 LYS A N 1
ATOM 1221 C CA . LYS A 1 152 ? -20.967 27.629 50.146 1.00 77.69 152 LYS A CA 1
ATOM 1222 C C . LYS A 1 152 ? -20.233 28.126 51.389 1.00 77.69 152 LYS A C 1
ATOM 1224 O O . LYS A 1 152 ? -20.844 28.769 52.239 1.00 77.69 152 LYS A O 1
ATOM 1229 N N . ASN A 1 153 ? -18.954 27.785 51.542 1.00 81.81 153 ASN A N 1
ATOM 1230 C CA . ASN A 1 153 ? -18.145 28.190 52.685 1.00 81.81 153 ASN A CA 1
ATOM 1231 C C . ASN A 1 153 ? -16.642 28.229 52.356 1.00 81.81 153 ASN A C 1
ATOM 1233 O O . ASN A 1 153 ? -16.155 27.598 51.416 1.00 81.81 153 ASN A O 1
ATOM 1237 N N . SER A 1 154 ? -15.885 28.940 53.194 1.00 77.25 154 SER A N 1
ATOM 1238 C CA . SER A 1 154 ? -14.428 29.080 53.074 1.00 77.25 154 SER A CA 1
ATOM 1239 C C . SER A 1 154 ? -13.673 27.748 53.188 1.00 77.25 154 SER A C 1
ATOM 1241 O O . SER A 1 154 ? -12.590 27.599 52.626 1.00 77.25 154 SER A O 1
ATOM 1243 N N . ALA A 1 155 ? -14.246 26.752 53.869 1.00 78.94 155 ALA A N 1
ATOM 1244 C CA . ALA A 1 155 ? -13.664 25.418 53.980 1.00 78.94 155 ALA A CA 1
ATOM 1245 C C . ALA A 1 155 ? -13.693 24.651 52.646 1.00 78.94 155 ALA A C 1
ATOM 1247 O O . ALA A 1 155 ? -12.753 23.920 52.344 1.00 78.94 155 ALA A O 1
ATOM 1248 N N . GLU A 1 156 ? -14.737 24.820 51.834 1.00 78.00 156 GLU A N 1
ATOM 1249 C CA . GLU A 1 156 ? -14.811 24.284 50.472 1.00 78.00 156 GLU A CA 1
ATOM 1250 C C . GLU A 1 156 ? -13.894 25.049 49.518 1.00 78.00 156 GLU A C 1
ATOM 1252 O O . GLU A 1 156 ? -13.221 24.424 48.701 1.00 78.00 156 GLU A O 1
ATOM 1257 N N . MET A 1 157 ? -13.781 26.370 49.681 1.00 81.38 157 MET A N 1
ATOM 1258 C CA . MET A 1 157 ? -12.860 27.203 48.898 1.00 81.38 157 MET A CA 1
ATOM 1259 C C . MET A 1 157 ? -11.391 26.804 49.110 1.00 81.38 157 MET A C 1
ATOM 1261 O O . MET A 1 157 ? -10.639 26.710 48.142 1.00 81.38 157 MET A O 1
ATOM 1265 N N . ASN A 1 158 ? -10.995 26.494 50.350 1.00 83.19 158 ASN A N 1
ATOM 1266 C CA . ASN A 1 158 ? -9.621 26.116 50.710 1.00 83.19 158 ASN A CA 1
ATOM 1267 C C . ASN A 1 158 ? -9.204 24.706 50.250 1.00 83.19 158 ASN A C 1
ATOM 1269 O O . ASN A 1 158 ? -8.028 24.357 50.352 1.00 83.19 158 ASN A O 1
ATOM 1273 N N . LYS A 1 159 ? -10.136 23.881 49.751 1.00 83.56 159 LYS A N 1
ATOM 1274 C CA . LYS A 1 159 ? -9.806 22.567 49.162 1.00 83.56 159 LYS A CA 1
ATOM 1275 C C . LYS A 1 159 ? -9.163 22.689 47.781 1.00 83.56 159 LYS A C 1
ATOM 1277 O O . LYS A 1 159 ? -8.517 21.744 47.334 1.00 83.56 159 LYS A O 1
ATOM 1282 N N . TRP A 1 160 ? -9.335 23.831 47.122 1.00 81.06 160 TRP A N 1
ATOM 1283 C CA . TRP A 1 160 ? -8.780 24.102 45.804 1.00 81.06 160 TRP A CA 1
ATOM 1284 C C . TRP A 1 160 ? -7.419 24.771 45.934 1.00 81.06 160 TRP A C 1
ATOM 1286 O O . TRP A 1 160 ? -7.267 25.781 46.625 1.00 81.06 160 TRP A O 1
ATOM 1296 N N . ARG A 1 161 ? -6.411 24.219 45.257 1.00 80.31 161 ARG A N 1
ATOM 1297 C CA . ARG A 1 161 ? -5.110 24.877 45.154 1.00 80.31 161 ARG A CA 1
ATOM 1298 C C . ARG A 1 161 ? -5.190 26.033 44.158 1.00 80.31 161 ARG A C 1
ATOM 1300 O O . ARG A 1 161 ? -5.992 26.0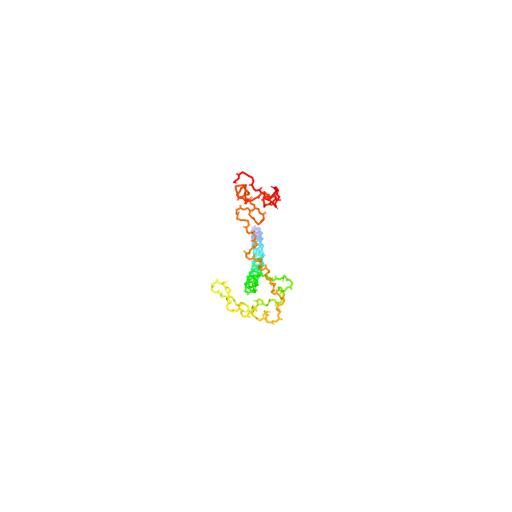20 43.228 1.00 80.31 161 ARG A O 1
ATOM 1307 N N . ARG A 1 162 ? -4.334 27.041 44.333 1.00 80.50 162 ARG A N 1
ATOM 1308 C CA . ARG A 1 162 ? -4.348 28.268 43.515 1.00 80.50 162 ARG A CA 1
ATOM 1309 C C . ARG A 1 162 ? -4.150 28.010 42.013 1.00 80.50 162 ARG A C 1
ATOM 1311 O O . ARG A 1 162 ? -4.650 28.783 41.206 1.00 80.50 162 ARG A O 1
ATOM 1318 N N . ASP A 1 163 ? -3.444 26.941 41.655 1.00 80.75 163 ASP A N 1
ATOM 1319 C CA . ASP A 1 163 ? -3.194 26.457 40.289 1.00 80.75 163 ASP A CA 1
ATOM 1320 C C . ASP A 1 163 ? -4.382 25.698 39.667 1.00 80.75 163 ASP A C 1
ATOM 1322 O O . ASP A 1 163 ? -4.421 25.484 38.452 1.00 80.75 163 ASP A O 1
ATOM 1326 N N . GLN A 1 164 ? -5.368 25.327 40.485 1.00 79.88 164 GLN A N 1
ATOM 1327 C CA . GLN A 1 164 ? -6.626 24.716 40.053 1.00 79.88 164 GLN A CA 1
ATOM 1328 C C . GLN A 1 164 ? -7.735 25.754 39.822 1.00 79.88 164 GLN A C 1
ATOM 1330 O O . GLN A 1 164 ? -8.798 25.396 39.322 1.00 79.88 164 GLN A O 1
ATOM 1335 N N . ILE A 1 165 ? -7.490 27.025 40.161 1.00 83.25 165 ILE A N 1
ATOM 1336 C CA . ILE A 1 165 ? -8.434 28.130 39.971 1.00 83.25 165 ILE A CA 1
ATOM 1337 C C . ILE A 1 165 ? -8.016 28.930 38.736 1.00 83.25 165 ILE A C 1
ATOM 1339 O O . ILE A 1 165 ? -6.888 29.420 38.649 1.00 83.25 165 ILE A O 1
ATOM 1343 N N . ILE A 1 166 ? -8.931 29.067 37.781 1.00 80.81 166 ILE A N 1
ATOM 1344 C CA . ILE A 1 166 ? -8.743 29.879 36.578 1.00 80.81 166 ILE A CA 1
ATOM 1345 C C . ILE A 1 166 ? -9.161 31.316 36.905 1.00 80.81 166 ILE A C 1
ATOM 1347 O O . ILE A 1 166 ? -10.342 31.601 37.088 1.00 80.81 166 ILE A O 1
ATOM 1351 N N . TRP A 1 167 ? -8.176 32.208 37.004 1.00 79.56 167 TRP A N 1
ATOM 1352 C CA . TRP A 1 167 ? -8.363 33.617 37.361 1.00 79.56 167 TRP A CA 1
ATOM 1353 C C . TRP A 1 167 ? -8.813 34.452 36.158 1.00 79.56 167 TRP A C 1
ATOM 1355 O O . TRP A 1 167 ? -8.289 34.272 35.058 1.00 79.56 167 TRP A O 1
ATOM 1365 N N . GLY A 1 168 ? -9.730 35.400 36.373 1.00 73.69 168 GLY A N 1
ATOM 1366 C CA . GLY A 1 168 ? -10.177 36.328 35.327 1.00 73.69 168 GLY A CA 1
ATOM 1367 C C . GLY A 1 168 ? -11.286 35.814 34.397 1.00 73.69 168 GLY A C 1
ATOM 1368 O O . GLY A 1 168 ? -11.480 36.412 33.338 1.00 73.69 168 GLY A O 1
ATOM 1369 N N . GLN A 1 169 ? -12.003 34.746 34.782 1.00 57.47 169 GLN A N 1
ATOM 1370 C CA . GLN A 1 169 ? -13.234 34.260 34.131 1.00 57.47 169 GLN A CA 1
ATOM 1371 C C . GLN A 1 169 ? -14.419 34.146 35.096 1.00 57.47 169 GLN A C 1
ATOM 1373 O O . GLN A 1 169 ? -14.249 33.677 36.249 1.00 57.47 169 GLN A O 1
#

Radius of gyration: 41.25 Å; chains: 1; bounding box: 68×54×128 Å

pLDDT: mean 83.18, std 10.82, range [50.66, 93.69]